Protein AF-A0A937FVT6-F1 (afdb_monomer)

Secondary structure (DSSP, 8-state):
-PPP--TT-EEE-S--SSSS--TT-EEEEEEETTEEEEEEEETTEEEEEEEEEE-SSS-EEEEEEEEEPP-

Organism: NCBI:txid2494733

InterPro domains:
  IPR058595 Avidin-like protein [PF26421] (4-68)

pLDDT: mean 93.39, std 8.03, range [59.5, 98.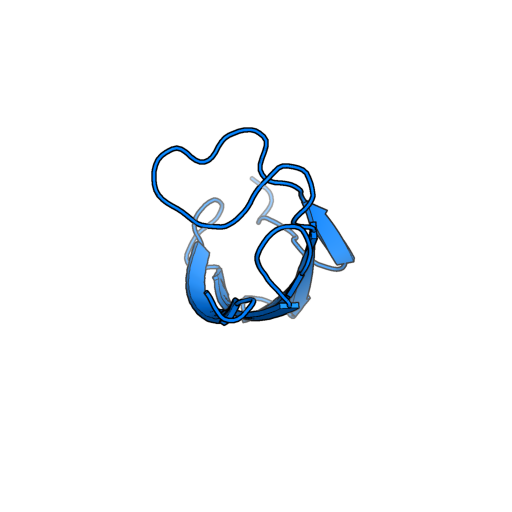75]

Sequence (71 aa):
MKKINLHDKRFIAIENNKGLSSNETIFHYKQSGEVITGTYKGGAIVEGSIVGKQTGVDRIELLFQCRTVAR

Solvent-accessible surface area (backbone atoms only — not comparable to full-atom values): 4044 Å² total; per-residue (Å²): 135,78,64,77,80,49,52,79,40,73,48,58,37,91,74,54,97,88,61,69,53,33,71,56,16,42,38,40,30,40,50,59,90,49,43,34,37,32,45,31,33,31,70,54,29,70,40,30,44,37,44,36,32,54,78,51,61,91,41,71,50,77,50,75,54,67,46,57,64,85,130

Radius of gyration: 12.77 Å; Cα contacts (8 Å, |Δi|>4): 157; chains: 1; bounding box: 30×27×28 Å

Foldseek 3Di:
DAADDLAQDKDADPDDPDDQGHSQKIWGWHDDPFWIKIKIDGGQFHIKIKTWGDPDSPDIDIDMDTDGPDD

Structure (mmCIF, N/CA/C/O backbone):
data_AF-A0A937FVT6-F1
#
_entry.id   AF-A0A937FVT6-F1
#
loop_
_atom_site.group_PDB
_atom_site.id
_atom_site.type_symbol
_atom_site.label_atom_id
_atom_site.label_alt_id
_atom_site.label_comp_id
_atom_site.label_asym_id
_atom_site.label_entity_id
_atom_site.label_seq_id
_atom_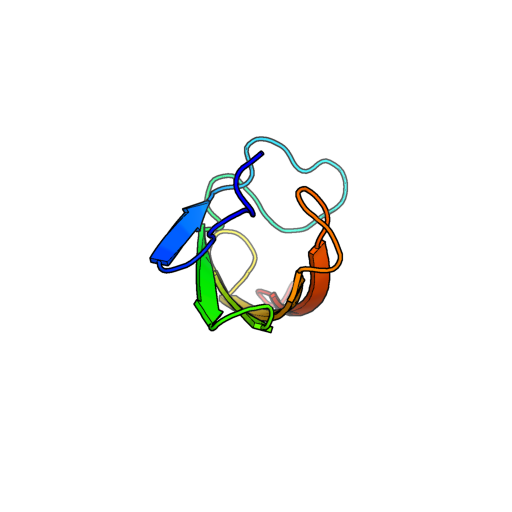site.pdbx_PDB_ins_code
_atom_site.Cartn_x
_atom_site.Cartn_y
_atom_site.Cartn_z
_atom_site.occupancy
_atom_site.B_iso_or_equiv
_atom_site.auth_seq_id
_atom_site.auth_comp_id
_atom_site.auth_asym_id
_atom_site.auth_atom_id
_atom_site.pdbx_PDB_model_num
ATOM 1 N N . MET A 1 1 ? -13.769 18.489 13.082 1.00 59.50 1 MET A N 1
ATOM 2 C CA . MET A 1 1 ? -13.003 18.146 11.857 1.00 59.50 1 MET A CA 1
ATOM 3 C C . MET A 1 1 ? -13.376 16.734 11.423 1.00 59.50 1 MET A C 1
ATOM 5 O O . MET A 1 1 ? -13.658 15.912 12.287 1.00 59.50 1 MET A O 1
ATOM 9 N N . LYS A 1 2 ? -13.453 16.459 10.116 1.00 71.69 2 LYS A N 1
ATOM 10 C CA . LYS A 1 2 ? -13.900 15.160 9.580 1.00 71.69 2 LYS A CA 1
ATOM 11 C C . LYS A 1 2 ? -12.708 14.200 9.486 1.00 71.69 2 LYS A C 1
ATOM 13 O O . LYS A 1 2 ? -11.681 14.587 8.942 1.00 71.69 2 LYS A O 1
ATOM 18 N N . LYS A 1 3 ? -12.846 12.973 10.007 1.00 79.06 3 LYS A N 1
ATOM 19 C CA . LYS A 1 3 ? -11.855 11.895 9.825 1.00 79.06 3 LYS A CA 1
ATOM 20 C C . LYS A 1 3 ? -11.609 11.662 8.324 1.00 79.06 3 LYS A C 1
ATOM 22 O O . LYS A 1 3 ? -12.552 11.732 7.531 1.00 79.06 3 LYS A O 1
ATOM 27 N N . ILE A 1 4 ? -10.359 11.376 7.950 1.00 87.62 4 ILE A N 1
ATOM 28 C CA . ILE A 1 4 ? -9.999 10.964 6.585 1.00 87.62 4 ILE A CA 1
ATOM 29 C C . ILE A 1 4 ? -10.849 9.755 6.153 1.00 87.62 4 ILE A C 1
ATOM 31 O O . ILE A 1 4 ? -11.110 8.851 6.941 1.00 87.62 4 ILE A O 1
ATOM 35 N N . ASN A 1 5 ? -11.275 9.747 4.888 1.00 92.75 5 ASN A N 1
ATOM 36 C CA . ASN A 1 5 ? -11.886 8.585 4.249 1.00 92.75 5 ASN A CA 1
ATOM 37 C C . ASN A 1 5 ? -11.080 8.230 2.996 1.00 92.75 5 ASN A C 1
ATOM 39 O O . ASN A 1 5 ? -11.087 8.994 2.032 1.00 92.75 5 ASN A O 1
ATOM 43 N N . LEU A 1 6 ? -10.404 7.084 3.017 1.00 96.19 6 LEU A N 1
ATOM 44 C CA . LEU A 1 6 ? -9.617 6.543 1.909 1.00 96.19 6 LEU A CA 1
ATOM 45 C C . LEU A 1 6 ? -10.378 5.500 1.078 1.00 96.19 6 LEU A C 1
ATOM 47 O O . LEU A 1 6 ? -9.822 4.983 0.113 1.00 96.19 6 LEU A O 1
ATOM 51 N N . HIS A 1 7 ? -11.624 5.171 1.428 1.00 97.69 7 HIS A N 1
ATOM 52 C CA . HIS A 1 7 ? -12.382 4.129 0.744 1.00 97.69 7 HIS A CA 1
ATOM 53 C C . HIS A 1 7 ? -12.573 4.447 -0.746 1.00 97.69 7 HIS A C 1
ATOM 55 O O . HIS A 1 7 ? -13.062 5.519 -1.103 1.00 97.69 7 HIS A O 1
ATOM 61 N N . ASP A 1 8 ? -12.160 3.500 -1.591 1.00 98.25 8 ASP A N 1
ATOM 62 C CA . ASP A 1 8 ? -12.148 3.568 -3.058 1.00 98.25 8 ASP A CA 1
ATOM 63 C C . ASP A 1 8 ? -11.350 4.747 -3.646 1.00 98.25 8 ASP A C 1
ATOM 65 O O . ASP A 1 8 ? -11.462 5.083 -4.827 1.00 98.25 8 ASP A O 1
ATOM 69 N N . LYS A 1 9 ? -10.481 5.373 -2.845 1.00 97.88 9 LYS A N 1
ATOM 70 C CA . LYS A 1 9 ? -9.608 6.434 -3.343 1.00 97.88 9 LYS A CA 1
ATOM 71 C C . LYS A 1 9 ? -8.402 5.849 -4.059 1.00 97.88 9 LYS A C 1
ATOM 73 O O . LYS A 1 9 ? -7.808 4.859 -3.624 1.00 97.88 9 LYS A O 1
ATOM 78 N N . ARG A 1 10 ? -8.041 6.499 -5.165 1.00 98.19 10 ARG A N 1
ATOM 79 C CA . ARG A 1 10 ? -6.866 6.179 -5.971 1.00 98.19 10 ARG A CA 1
ATOM 80 C C . ARG A 1 10 ? -5.900 7.353 -5.954 1.00 98.19 10 ARG A C 1
ATOM 82 O O . ARG A 1 10 ? -6.332 8.495 -6.084 1.00 98.19 10 ARG A O 1
ATOM 89 N N . PHE A 1 11 ? -4.618 7.058 -5.794 1.00 97.00 11 PHE A N 1
ATOM 90 C CA . PHE A 1 11 ? -3.548 8.051 -5.754 1.00 97.00 11 PHE A CA 1
ATOM 91 C C . PHE A 1 11 ? -2.383 7.601 -6.629 1.00 97.00 11 PHE A C 1
ATOM 93 O O . PHE A 1 11 ? -2.157 6.403 -6.794 1.00 97.00 11 PHE A O 1
ATOM 100 N N . ILE A 1 12 ? -1.632 8.570 -7.139 1.00 96.19 12 ILE A N 1
ATOM 101 C CA . ILE A 1 12 ? -0.342 8.367 -7.803 1.00 96.19 12 ILE A CA 1
ATOM 102 C C . ILE A 1 12 ? 0.743 9.087 -7.003 1.00 96.19 12 ILE A C 1
ATOM 104 O O . ILE A 1 12 ? 0.451 10.063 -6.307 1.00 96.19 12 ILE A O 1
ATOM 108 N N . ALA A 1 13 ? 1.989 8.625 -7.097 1.00 90.25 13 ALA A N 1
ATOM 109 C CA . ALA A 1 13 ? 3.111 9.382 -6.553 1.00 90.25 13 ALA A CA 1
ATOM 110 C C . ALA A 1 13 ? 3.456 10.529 -7.516 1.00 90.25 13 ALA A C 1
ATOM 112 O O . ALA A 1 13 ? 3.759 10.285 -8.680 1.00 90.25 13 ALA A O 1
ATOM 113 N N . ILE A 1 14 ? 3.396 11.776 -7.041 1.00 88.69 14 ILE A N 1
ATOM 114 C CA . ILE A 1 14 ? 3.812 12.947 -7.835 1.00 88.69 14 ILE A CA 1
ATOM 115 C C . ILE A 1 14 ? 5.344 13.030 -7.884 1.00 88.69 14 ILE A C 1
ATOM 117 O O . ILE A 1 14 ? 5.915 13.350 -8.920 1.00 88.69 14 ILE A O 1
ATOM 121 N N . GLU A 1 15 ? 6.006 12.682 -6.780 1.00 85.75 15 GLU A N 1
ATOM 122 C CA . GLU A 1 15 ? 7.460 12.650 -6.649 1.00 85.75 15 GLU A CA 1
ATOM 123 C C . GLU A 1 15 ? 7.854 11.547 -5.657 1.00 85.75 15 GLU A C 1
ATOM 125 O O . GLU A 1 15 ? 7.175 11.338 -4.647 1.00 85.75 15 GLU A O 1
ATOM 130 N N . ASN A 1 16 ? 8.939 10.822 -5.941 1.00 84.50 16 ASN A N 1
ATOM 131 C CA . ASN A 1 16 ? 9.513 9.851 -5.014 1.00 84.50 16 ASN A CA 1
ATOM 132 C C . ASN A 1 16 ? 11.029 9.727 -5.211 1.00 84.50 16 ASN A C 1
ATOM 134 O O . ASN A 1 16 ? 11.507 8.958 -6.040 1.00 84.50 16 ASN A O 1
ATOM 138 N N . ASN A 1 17 ? 11.795 10.455 -4.403 1.00 82.25 17 ASN A N 1
ATOM 139 C CA . ASN A 1 17 ? 13.250 10.535 -4.564 1.00 82.25 17 ASN A CA 1
ATOM 140 C C . ASN A 1 17 ? 14.013 9.304 -4.049 1.00 82.25 17 ASN A C 1
ATOM 142 O O . ASN A 1 17 ? 15.207 9.178 -4.311 1.00 82.25 17 ASN A O 1
ATOM 146 N N . LYS A 1 18 ? 13.375 8.424 -3.262 1.00 81.75 18 LYS A N 1
ATOM 147 C CA . LYS A 1 18 ? 14.059 7.321 -2.553 1.00 81.75 18 LYS A CA 1
ATOM 148 C C . LYS A 1 18 ? 13.294 5.991 -2.572 1.00 81.75 18 LYS A C 1
ATOM 150 O O . LYS A 1 18 ? 13.582 5.111 -1.766 1.00 81.75 18 LYS A O 1
ATOM 155 N N . GLY A 1 19 ? 12.328 5.826 -3.472 1.00 85.88 19 GLY A N 1
ATOM 156 C CA . GLY A 1 19 ? 11.505 4.623 -3.579 1.00 85.88 19 GLY A CA 1
ATOM 157 C C . GLY A 1 19 ? 11.261 4.202 -5.023 1.00 85.88 19 GLY A C 1
ATOM 158 O O . GLY A 1 19 ? 11.746 4.823 -5.960 1.00 85.88 19 GLY A O 1
ATOM 159 N N . LEU A 1 20 ? 10.523 3.105 -5.193 1.00 89.06 20 LEU A N 1
ATOM 160 C CA . LEU A 1 20 ? 10.275 2.496 -6.506 1.00 89.06 20 LEU A CA 1
ATOM 161 C C . LEU A 1 20 ? 8.960 2.938 -7.154 1.00 89.06 20 LEU A C 1
ATOM 163 O O . LEU A 1 20 ? 8.716 2.598 -8.309 1.00 89.06 20 LEU A O 1
ATOM 167 N N . SER A 1 21 ? 8.096 3.642 -6.417 1.00 92.88 21 SER A N 1
ATOM 168 C CA . SER A 1 21 ? 6.842 4.136 -6.975 1.00 92.88 21 SER A CA 1
ATOM 169 C C . SER A 1 21 ? 7.062 5.397 -7.798 1.00 92.88 21 SER A C 1
ATOM 171 O O . SER A 1 21 ? 7.814 6.282 -7.398 1.00 92.88 21 SER A O 1
ATOM 173 N N . SER A 1 22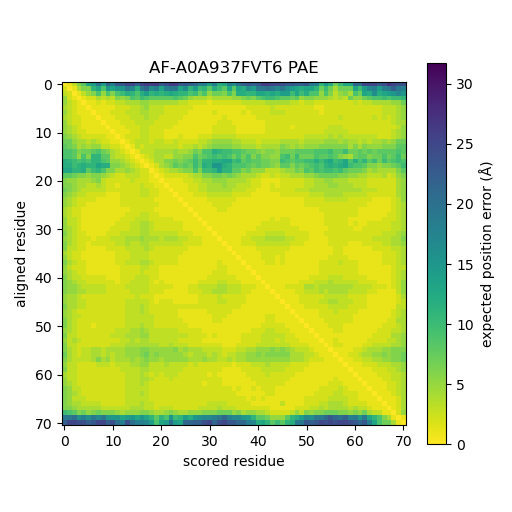 ? 6.359 5.488 -8.918 1.00 93.81 22 SER A N 1
ATOM 174 C CA . SER A 1 22 ? 6.367 6.635 -9.824 1.00 93.81 22 SER A CA 1
ATOM 175 C C . SER A 1 22 ? 4.943 7.166 -10.026 1.00 93.81 22 SER A C 1
ATOM 177 O O . SER A 1 22 ? 3.986 6.691 -9.404 1.00 93.81 22 SER A O 1
ATOM 179 N N . ASN A 1 23 ? 4.789 8.126 -10.935 1.00 94.69 23 ASN A N 1
ATOM 180 C CA . ASN A 1 23 ? 3.487 8.575 -11.434 1.00 94.69 23 ASN A CA 1
ATOM 181 C C . ASN A 1 23 ? 2.695 7.465 -12.156 1.00 94.69 23 ASN A C 1
ATOM 183 O O . ASN A 1 23 ? 1.487 7.599 -12.332 1.00 94.69 23 ASN A O 1
ATOM 187 N N . GLU A 1 24 ? 3.345 6.360 -12.527 1.00 94.94 24 GLU A N 1
ATOM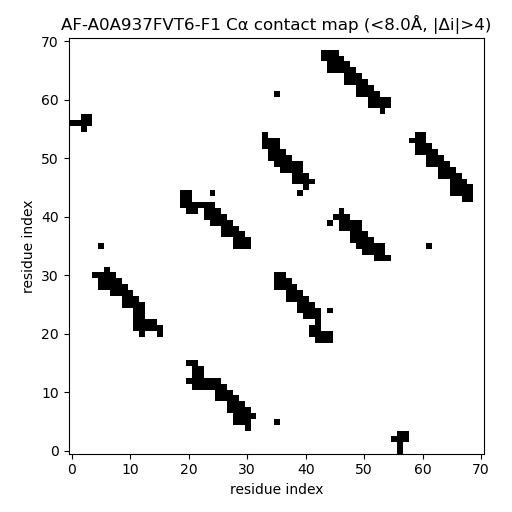 188 C CA . GLU A 1 24 ? 2.705 5.167 -13.087 1.00 94.94 24 GLU A CA 1
ATOM 189 C C . GLU A 1 24 ? 2.183 4.221 -11.997 1.00 94.94 24 GLU A C 1
ATOM 191 O O . GLU A 1 24 ? 1.351 3.357 -12.274 1.00 94.94 24 GLU A O 1
ATOM 196 N N . THR A 1 25 ? 2.656 4.354 -10.753 1.00 97.00 25 THR A N 1
ATOM 197 C CA . THR A 1 25 ? 2.208 3.516 -9.639 1.00 97.00 25 THR A CA 1
ATOM 198 C C . THR A 1 25 ? 0.887 4.032 -9.081 1.00 97.00 25 THR A C 1
ATOM 200 O O . THR A 1 25 ? 0.833 5.073 -8.426 1.00 97.00 25 THR A O 1
ATOM 203 N N . ILE A 1 26 ? -0.180 3.262 -9.281 1.00 98.31 26 ILE A N 1
ATOM 204 C CA . ILE A 1 26 ? -1.517 3.580 -8.781 1.00 98.31 26 ILE A CA 1
ATOM 205 C C . ILE A 1 26 ? -1.746 2.846 -7.466 1.00 98.31 26 ILE A C 1
ATOM 207 O O . ILE A 1 26 ? -1.767 1.617 -7.432 1.00 98.31 26 ILE A O 1
ATOM 211 N N . PHE A 1 27 ? -1.980 3.601 -6.398 1.00 98.50 27 PHE A N 1
ATOM 212 C CA . PHE A 1 27 ? -2.400 3.095 -5.097 1.00 98.50 27 PHE A CA 1
ATOM 213 C C . PHE A 1 27 ? -3.917 3.138 -5.000 1.00 98.50 27 PHE A C 1
ATOM 215 O O . PHE A 1 27 ? -4.501 4.211 -5.116 1.00 98.50 27 PHE A O 1
ATOM 222 N N . HIS A 1 28 ? -4.561 2.000 -4.758 1.00 98.69 28 HIS A N 1
ATOM 223 C CA . HIS A 1 28 ? -6.003 1.902 -4.540 1.00 98.69 28 HIS A CA 1
ATOM 224 C C . HIS A 1 28 ? -6.280 1.500 -3.096 1.00 98.69 28 HIS A C 1
ATOM 226 O O . HIS A 1 28 ? -5.971 0.380 -2.688 1.00 98.69 28 HIS A O 1
ATOM 232 N N . TYR A 1 29 ? -6.858 2.421 -2.328 1.00 98.50 29 TYR A N 1
ATOM 233 C CA . TYR A 1 29 ? -7.160 2.222 -0.917 1.00 98.50 29 TYR A CA 1
ATOM 234 C C . TYR A 1 29 ? -8.602 1.758 -0.699 1.00 98.50 29 TYR A C 1
ATOM 236 O O . TYR A 1 29 ? -9.542 2.162 -1.385 1.00 98.50 29 TYR A O 1
ATOM 244 N N . LYS A 1 30 ? -8.776 0.930 0.326 1.00 98.38 30 LYS A N 1
ATOM 245 C CA . LYS A 1 30 ? -10.053 0.541 0.916 1.00 98.38 30 LYS A CA 1
ATOM 246 C C . LYS A 1 30 ? -9.987 0.836 2.406 1.00 98.38 30 LYS A C 1
ATOM 248 O O . LYS A 1 30 ? -9.000 0.519 3.065 1.00 98.38 30 LYS A O 1
ATOM 253 N N . GLN A 1 31 ? -11.053 1.411 2.942 1.00 97.94 31 GLN A N 1
ATOM 254 C CA . GLN A 1 31 ? -11.162 1.698 4.367 1.00 97.94 31 GLN A CA 1
ATOM 255 C C . GLN A 1 31 ? -12.479 1.144 4.907 1.00 97.94 31 GLN A C 1
ATOM 257 O O . GLN A 1 31 ? -13.514 1.272 4.249 1.00 97.94 31 GLN A O 1
ATOM 262 N N . SER A 1 32 ? -12.423 0.522 6.084 1.00 97.25 32 SER A N 1
ATOM 263 C CA . SER A 1 32 ? -13.579 0.050 6.849 1.00 97.25 32 SER A CA 1
ATOM 264 C C . SER A 1 32 ? -13.385 0.445 8.309 1.00 97.25 32 SER A C 1
ATOM 266 O O . SER A 1 32 ? -12.536 -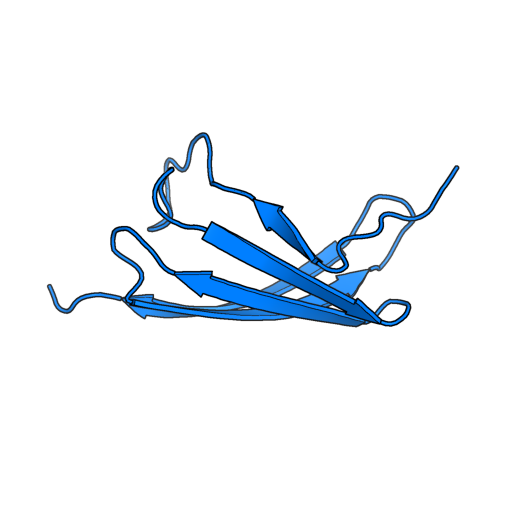0.113 9.008 1.00 97.25 32 SER A O 1
ATOM 268 N N . GLY A 1 33 ? -14.124 1.463 8.754 1.00 94.94 33 GLY A N 1
ATOM 269 C CA . GLY A 1 33 ? -13.850 2.123 10.028 1.00 94.94 33 GLY A CA 1
ATOM 270 C C . GLY A 1 33 ? -12.433 2.698 10.041 1.00 94.94 33 GLY A C 1
ATOM 271 O O . GLY A 1 33 ? -12.085 3.531 9.204 1.00 94.94 33 GLY A O 1
ATOM 272 N N . GLU A 1 34 ? -11.613 2.238 10.980 1.00 96.19 34 GLU A N 1
ATOM 273 C CA . GLU A 1 34 ? -10.213 2.656 11.104 1.00 96.19 34 GLU A CA 1
ATOM 274 C C . GLU A 1 34 ? -9.250 1.733 10.355 1.00 96.19 34 GLU A C 1
ATOM 276 O O . GLU A 1 34 ? -8.099 2.103 10.172 1.00 96.19 34 GLU A O 1
ATOM 281 N N . VAL A 1 35 ? -9.699 0.566 9.885 1.00 97.94 35 VAL A N 1
ATOM 282 C CA . VAL A 1 35 ? -8.855 -0.382 9.148 1.00 97.94 35 VAL A CA 1
ATOM 283 C C . VAL A 1 35 ? -8.660 0.105 7.719 1.00 97.94 35 VAL A C 1
ATOM 285 O O . VAL A 1 35 ? -9.629 0.404 7.016 1.00 97.94 35 VAL A O 1
ATOM 288 N N . ILE A 1 36 ? -7.405 0.138 7.280 1.00 98.56 36 ILE A N 1
ATOM 289 C CA . ILE A 1 36 ? -7.001 0.530 5.933 1.00 98.56 36 ILE A CA 1
ATOM 290 C C . ILE A 1 36 ? -6.332 -0.668 5.264 1.00 98.56 36 ILE A C 1
ATOM 292 O O . ILE A 1 36 ? -5.426 -1.289 5.815 1.00 98.56 36 ILE A O 1
ATOM 296 N N . THR A 1 37 ? -6.765 -0.974 4.048 1.00 98.75 37 THR A N 1
ATOM 297 C CA . THR A 1 37 ? -6.094 -1.919 3.154 1.00 98.75 37 THR A CA 1
ATOM 298 C C . THR A 1 37 ? -5.911 -1.272 1.791 1.00 98.75 37 THR A C 1
ATOM 300 O O . THR A 1 37 ? -6.538 -0.257 1.482 1.00 98.75 37 THR A O 1
ATOM 303 N N . GLY A 1 38 ? -5.060 -1.838 0.952 1.00 98.56 38 GLY A N 1
ATOM 304 C CA . GLY A 1 38 ? -4.937 -1.358 -0.412 1.00 98.56 38 GLY A CA 1
ATOM 305 C C . GLY A 1 38 ? -4.078 -2.251 -1.274 1.00 98.56 38 GLY A C 1
ATOM 306 O O . GLY A 1 38 ? -3.317 -3.079 -0.776 1.00 98.56 38 GLY A O 1
ATOM 307 N N . THR A 1 39 ? -4.196 -2.050 -2.576 1.00 98.75 39 THR A N 1
ATOM 308 C CA . THR A 1 39 ? -3.312 -2.654 -3.571 1.00 98.75 39 THR A CA 1
ATOM 309 C C . THR A 1 39 ? -2.654 -1.562 -4.383 1.00 98.75 39 THR A C 1
ATOM 311 O O . THR A 1 39 ? -3.269 -0.522 -4.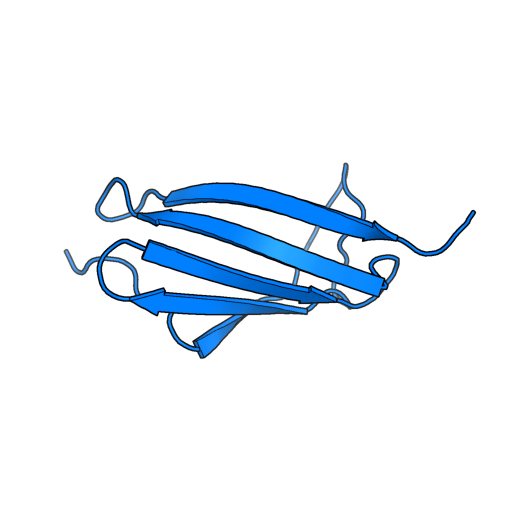625 1.00 98.75 39 THR A O 1
ATOM 314 N N . TYR A 1 40 ? -1.434 -1.796 -4.846 1.00 98.31 40 TYR A N 1
ATOM 315 C CA . TYR A 1 40 ? -0.754 -0.862 -5.731 1.00 98.31 40 TYR A CA 1
ATOM 316 C C . TYR A 1 40 ? 0.068 -1.578 -6.795 1.00 98.31 40 TYR A C 1
ATOM 318 O O . TYR A 1 40 ? 0.533 -2.694 -6.580 1.00 98.31 40 TYR A O 1
ATOM 326 N N . LYS A 1 41 ? 0.195 -0.960 -7.970 1.00 98.06 41 LYS A N 1
ATOM 327 C CA . LYS A 1 41 ? 0.969 -1.485 -9.104 1.00 98.06 41 LYS A CA 1
ATOM 328 C C . LYS A 1 41 ? 1.271 -0.392 -10.123 1.00 98.06 41 LYS A C 1
ATOM 330 O O . LYS A 1 41 ? 0.577 0.623 -10.137 1.00 98.06 41 LYS A O 1
ATOM 335 N N . GLY A 1 42 ? 2.246 -0.645 -10.989 1.00 96.00 42 GLY A N 1
ATOM 336 C CA . GLY A 1 42 ? 2.656 0.237 -12.082 1.00 96.00 42 GLY A CA 1
ATOM 337 C C . GLY A 1 42 ? 4.080 0.765 -11.908 1.00 96.00 42 GLY A C 1
ATOM 338 O O . GLY A 1 42 ? 4.601 0.823 -10.788 1.00 96.00 42 GLY A O 1
ATOM 339 N N . GLY A 1 43 ? 4.720 1.110 -13.026 1.00 94.19 43 GLY A N 1
ATOM 340 C CA . GLY A 1 43 ? 6.160 1.361 -13.092 1.00 94.19 43 GLY A CA 1
ATOM 341 C C . GLY A 1 43 ? 6.961 0.102 -12.751 1.00 94.19 43 GLY A C 1
ATOM 342 O O . GLY A 1 43 ? 6.678 -0.985 -13.251 1.00 94.19 43 GLY A O 1
ATOM 343 N N . ALA A 1 44 ? 7.931 0.225 -11.842 1.00 94.69 44 ALA A N 1
ATOM 344 C CA . ALA A 1 44 ? 8.770 -0.894 -11.400 1.00 94.69 44 ALA A CA 1
ATOM 345 C C . ALA A 1 44 ? 8.056 -1.895 -10.461 1.00 94.69 44 ALA A C 1
ATOM 347 O O . ALA A 1 44 ? 8.630 -2.931 -10.109 1.00 94.69 44 ALA A O 1
ATOM 348 N N . ILE A 1 45 ? 6.827 -1.595 -10.026 1.00 96.44 45 ILE A N 1
ATOM 349 C CA . ILE A 1 45 ? 6.057 -2.416 -9.085 1.00 96.44 45 ILE A CA 1
ATOM 350 C C . ILE A 1 45 ? 5.061 -3.285 -9.854 1.00 96.44 45 ILE A C 1
ATOM 352 O O . ILE A 1 45 ? 4.100 -2.780 -10.437 1.00 96.44 45 ILE A O 1
ATOM 356 N N . VAL A 1 46 ? 5.259 -4.603 -9.796 1.00 97.44 46 VAL A N 1
ATOM 357 C CA . VAL A 1 46 ? 4.367 -5.588 -10.430 1.00 97.44 46 VAL A CA 1
ATOM 358 C C . VAL A 1 46 ? 3.074 -5.712 -9.628 1.00 97.44 46 VAL A C 1
ATOM 360 O O . VAL A 1 46 ? 1.980 -5.616 -10.179 1.00 97.44 46 VAL A O 1
ATOM 363 N N . GLU A 1 47 ? 3.206 -5.892 -8.315 1.00 98.00 47 GLU A N 1
ATOM 364 C CA . GLU A 1 47 ? 2.089 -5.908 -7.375 1.00 98.00 47 GLU A CA 1
ATOM 365 C C . GLU A 1 47 ? 2.560 -5.510 -5.978 1.00 98.00 47 GLU A C 1
ATOM 367 O O . GLU A 1 47 ? 3.672 -5.832 -5.554 1.00 98.00 47 GLU A O 1
ATOM 372 N N . GLY A 1 48 ? 1.695 -4.825 -5.249 1.00 98.19 48 GLY A N 1
ATOM 373 C CA . GLY A 1 48 ? 1.939 -4.394 -3.890 1.00 98.19 48 GLY A CA 1
ATOM 374 C C . GLY A 1 48 ? 0.661 -4.400 -3.074 1.00 98.19 48 GLY A C 1
ATOM 375 O O . GLY A 1 48 ? -0.444 -4.278 -3.609 1.00 98.19 48 GLY A O 1
ATOM 376 N N . SER A 1 49 ? 0.816 -4.572 -1.767 1.00 98.56 49 SER A N 1
ATOM 377 C CA . SER A 1 49 ? -0.282 -4.584 -0.803 1.00 98.56 49 SER A CA 1
ATOM 378 C C . SER A 1 49 ? 0.030 -3.681 0.380 1.00 98.56 49 SER A C 1
ATOM 380 O O . SER A 1 49 ? 1.178 -3.582 0.813 1.00 98.56 49 SER A O 1
ATOM 382 N N . ILE A 1 50 ? -1.011 -3.035 0.894 1.00 98.56 50 ILE A N 1
ATOM 383 C CA . ILE A 1 50 ? -0.979 -2.166 2.068 1.00 98.56 50 ILE A CA 1
ATOM 384 C C . ILE A 1 50 ? -1.935 -2.733 3.110 1.00 98.56 50 ILE A C 1
ATOM 386 O O . ILE A 1 50 ? -3.071 -3.089 2.787 1.00 98.56 50 ILE A O 1
ATOM 390 N N . VAL A 1 51 ? -1.491 -2.747 4.363 1.00 98.62 51 VAL A N 1
ATOM 391 C CA . VAL A 1 51 ? -2.333 -2.955 5.544 1.00 98.62 51 VAL A CA 1
ATOM 392 C C . VAL A 1 51 ? -2.006 -1.884 6.573 1.00 98.62 51 VAL A C 1
ATOM 394 O O . VAL A 1 51 ? -0.857 -1.476 6.712 1.00 98.62 51 VAL A O 1
ATOM 397 N N . GLY A 1 52 ? -2.999 -1.395 7.297 1.00 98.19 52 GLY A N 1
ATOM 398 C CA . GLY A 1 52 ? -2.767 -0.331 8.258 1.00 98.19 52 GLY A CA 1
ATOM 399 C C . GLY A 1 52 ? -4.028 0.141 8.950 1.00 98.19 52 GLY A C 1
ATOM 400 O O . GLY A 1 52 ? -5.078 -0.505 8.889 1.00 98.19 52 GLY A O 1
ATOM 401 N N . LYS A 1 53 ? -3.913 1.284 9.622 1.00 97.69 53 LYS A N 1
ATOM 402 C CA . LYS A 1 53 ? -5.017 1.878 10.369 1.00 97.69 53 LYS A CA 1
ATOM 403 C C . LYS A 1 53 ? -4.936 3.397 10.455 1.00 97.69 53 LYS A C 1
ATOM 405 O O . LYS A 1 53 ? -3.851 3.977 10.439 1.00 97.69 53 LYS A O 1
ATOM 410 N N . GLN A 1 54 ? -6.091 4.034 10.591 1.00 96.50 54 GLN A N 1
ATOM 411 C CA . GLN A 1 54 ? -6.195 5.431 10.982 1.00 96.50 54 GLN A CA 1
ATOM 412 C C . GLN A 1 54 ? -5.995 5.549 12.496 1.00 96.50 54 GLN A C 1
ATOM 414 O O . GLN A 1 54 ? -6.704 4.907 13.263 1.00 96.50 54 GLN A O 1
ATOM 419 N N . THR A 1 55 ? -5.025 6.356 12.923 1.00 96.31 55 THR A N 1
ATOM 420 C CA . THR A 1 55 ? -4.666 6.537 14.343 1.00 96.31 55 THR A CA 1
ATOM 421 C C . THR A 1 55 ? -5.016 7.923 14.881 1.00 96.31 55 THR A C 1
ATOM 423 O O . THR A 1 55 ? -4.939 8.153 16.084 1.00 96.31 55 THR A O 1
ATOM 426 N N . GLY A 1 56 ? -5.441 8.843 14.012 1.00 92.75 56 GLY A N 1
ATOM 427 C CA . GLY A 1 56 ? -5.889 10.185 14.376 1.00 92.75 56 GLY A CA 1
ATOM 428 C C . GLY A 1 56 ? -6.810 10.794 13.321 1.00 92.75 56 GLY A C 1
ATOM 429 O O . GLY A 1 56 ? -7.170 10.147 12.338 1.00 92.75 56 GLY A O 1
ATOM 430 N N . VAL A 1 57 ? -7.205 12.057 13.503 1.00 90.00 57 VAL A N 1
ATOM 431 C CA . VAL A 1 57 ? -8.061 12.769 12.531 1.00 90.00 57 VAL A CA 1
ATOM 432 C C . VAL A 1 57 ? -7.384 12.856 11.160 1.00 90.00 57 VAL A C 1
ATOM 434 O O . VAL A 1 57 ? -8.054 12.679 10.144 1.00 90.00 57 VAL A O 1
ATOM 437 N N . ASP A 1 58 ? -6.068 13.045 11.160 1.00 89.75 58 ASP A N 1
ATOM 438 C CA . ASP A 1 58 ? -5.201 13.307 10.012 1.00 89.75 58 ASP A CA 1
ATOM 439 C C . ASP A 1 58 ? -3.975 12.373 9.937 1.00 89.75 58 ASP A C 1
ATOM 441 O O . ASP A 1 58 ? -3.095 12.562 9.101 1.00 89.75 58 ASP A O 1
ATOM 445 N N . ARG A 1 59 ? -3.920 11.339 10.787 1.00 94.50 59 ARG A N 1
ATOM 446 C CA . ARG A 1 59 ? -2.780 10.420 10.890 1.00 94.50 59 ARG A CA 1
ATOM 447 C C . ARG A 1 59 ? -3.182 8.978 10.595 1.00 94.50 59 ARG A C 1
ATOM 449 O O . ARG A 1 59 ? -4.191 8.483 11.104 1.00 94.50 59 ARG A O 1
ATOM 456 N N . ILE A 1 60 ? -2.353 8.302 9.804 1.00 96.12 60 ILE A N 1
ATOM 457 C CA . ILE A 1 60 ? -2.456 6.873 9.493 1.00 96.12 60 ILE A CA 1
ATOM 458 C C . ILE A 1 60 ? -1.106 6.189 9.716 1.00 96.12 60 ILE A C 1
ATOM 460 O O . ILE A 1 60 ? -0.058 6.826 9.630 1.00 96.12 60 ILE A O 1
ATOM 464 N N . GLU A 1 61 ? -1.139 4.887 9.972 1.00 97.94 61 GLU A N 1
ATOM 465 C CA . GLU A 1 61 ? 0.042 4.027 10.062 1.00 97.94 61 GLU A CA 1
ATOM 466 C C . GLU A 1 61 ? -0.140 2.849 9.112 1.00 97.94 61 GLU A C 1
ATOM 468 O O . GLU A 1 61 ? -1.170 2.171 9.154 1.00 97.94 61 GLU A O 1
ATOM 473 N N . LEU A 1 62 ? 0.842 2.632 8.236 1.00 97.75 62 LEU A N 1
ATOM 474 C CA . LEU A 1 62 ? 0.786 1.643 7.165 1.00 97.75 62 LEU A CA 1
ATOM 475 C C . LEU A 1 62 ? 2.005 0.719 7.223 1.00 97.75 62 LEU A C 1
ATOM 477 O O . LEU A 1 62 ? 3.129 1.166 7.439 1.00 97.75 62 LEU A O 1
ATOM 481 N N . LEU A 1 63 ? 1.768 -0.556 6.946 1.00 98.38 63 LEU A N 1
ATOM 482 C CA . LEU A 1 63 ? 2.762 -1.540 6.546 1.00 98.38 63 LEU A CA 1
ATOM 483 C C . LEU A 1 63 ? 2.512 -1.890 5.080 1.00 98.38 63 LEU A C 1
ATOM 485 O O . LEU A 1 63 ? 1.365 -1.945 4.624 1.00 98.38 63 LEU A O 1
ATOM 489 N N . PHE A 1 64 ? 3.585 -2.120 4.334 1.00 97.00 64 PHE A N 1
ATOM 490 C CA . PHE A 1 64 ? 3.501 -2.370 2.903 1.00 97.00 64 PHE A CA 1
ATOM 491 C C . PHE A 1 64 ? 4.570 -3.358 2.449 1.00 97.00 64 PHE A C 1
ATOM 493 O O . PHE A 1 64 ? 5.656 -3.438 3.019 1.00 97.00 64 PHE A O 1
ATOM 500 N N . GLN A 1 65 ? 4.246 -4.095 1.394 1.00 97.25 65 GLN A N 1
ATOM 501 C CA . GLN A 1 65 ? 5.173 -4.969 0.686 1.00 97.25 65 GLN A CA 1
ATOM 502 C C . GLN A 1 65 ? 4.859 -4.933 -0.808 1.00 97.25 65 GLN A C 1
ATOM 504 O O . GLN A 1 65 ? 3.697 -4.774 -1.197 1.00 97.25 65 GLN A O 1
ATOM 509 N N . CYS A 1 66 ? 5.871 -5.134 -1.649 1.00 96.81 66 CYS A N 1
ATOM 51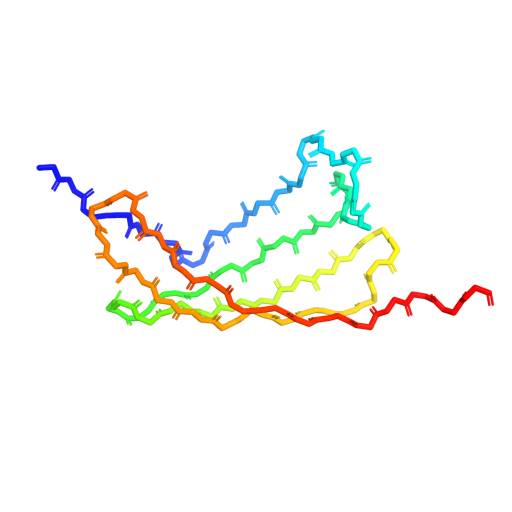0 C CA . CYS A 1 66 ? 5.677 -5.297 -3.084 1.00 96.81 66 CYS A CA 1
ATOM 511 C C . CYS A 1 66 ? 6.646 -6.294 -3.699 1.00 96.81 66 CYS A C 1
ATOM 513 O O . CYS A 1 66 ? 7.787 -6.426 -3.259 1.00 96.81 66 CYS A O 1
ATOM 515 N N . ARG A 1 67 ? 6.197 -6.910 -4.792 1.00 96.44 67 ARG A N 1
ATOM 516 C CA . ARG A 1 67 ? 7.070 -7.542 -5.773 1.00 96.44 67 ARG A CA 1
ATOM 517 C C . ARG A 1 67 ? 7.393 -6.535 -6.870 1.00 96.44 67 ARG A C 1
ATOM 519 O O . ARG A 1 67 ? 6.503 -5.891 -7.433 1.00 96.44 67 ARG A O 1
ATOM 526 N N . THR A 1 68 ? 8.671 -6.427 -7.187 1.00 95.81 68 THR A N 1
ATOM 527 C CA . THR A 1 68 ? 9.179 -5.565 -8.253 1.00 95.81 68 THR A CA 1
ATOM 528 C C . THR A 1 68 ? 9.504 -6.398 -9.481 1.00 95.81 68 THR A C 1
ATOM 530 O O . THR A 1 68 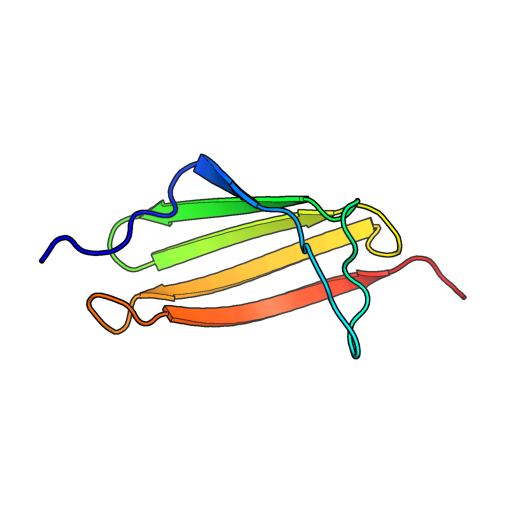? 9.582 -7.627 -9.405 1.00 95.81 68 THR A O 1
ATOM 533 N N . VAL A 1 69 ? 9.711 -5.739 -10.617 1.00 92.62 69 VAL A N 1
ATOM 534 C CA . VAL A 1 69 ? 10.361 -6.39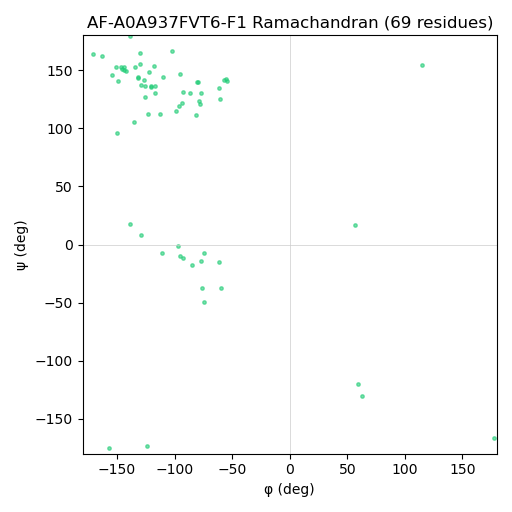6 -11.754 1.00 92.62 69 VAL A CA 1
ATOM 535 C C . VAL A 1 69 ? 11.737 -6.918 -11.318 1.00 92.62 69 VAL A C 1
ATOM 537 O O . VAL A 1 69 ? 12.408 -6.285 -10.494 1.00 92.62 69 VAL A O 1
ATOM 540 N N . ALA A 1 70 ? 12.124 -8.099 -11.810 1.00 76.50 70 ALA A N 1
ATOM 541 C CA . ALA A 1 70 ? 13.485 -8.593 -11.632 1.00 76.50 70 ALA A CA 1
ATOM 542 C C . ALA A 1 70 ? 14.442 -7.606 -12.314 1.00 76.50 70 ALA A C 1
ATOM 544 O O . ALA A 1 70 ? 14.142 -7.125 -13.409 1.00 76.50 70 ALA A O 1
ATOM 545 N N . ARG A 1 71 ? 15.534 -7.261 -11.631 1.00 60.69 71 ARG A N 1
ATOM 546 C CA . ARG A 1 71 ? 16.635 -6.522 -12.252 1.00 60.69 71 ARG A CA 1
ATOM 547 C C . ARG A 1 71 ? 17.473 -7.458 -13.103 1.00 60.69 71 ARG A C 1
ATOM 549 O O . ARG A 1 71 ? 17.639 -8.619 -12.667 1.00 60.69 71 ARG A O 1
#

Nearest PDB structures (foldseek):
  7snx-assembly1_A  TM=6.053E-01  e=4.992E+00  Oplophorus gracilirostris
  9dix-assembly1_D  TM=4.246E-01  e=4.719E+00  Human betaherpesvirus 5
  7sny-assembly1_A  TM=4.929E-01  e=9.807E+00  Oplophorus gracilirostris

Mean predicted aligned error: 3.58 Å